Protein AF-A0A8S3G2D5-F1 (afdb_monomer_lite)

Sequence (144 aa):
MPTLFSKYGQSIGNLESPRAGQRKCELAHLYYDELRAMDGCGQIQCVNGGVCYENLPGLSISAYCLCKNGYTGKFCEIEYFQCQGNGRFPDLHNCARGKYFECIHYDNDGSNPYGVLLSRNCPATLRFNVFTDQCDYSANVQCI

Secondary structure (DSSP, 8-state):
------------------SSSGGGTHHHHHHHHHHTT--TTTS----TT-EEEEE--TT--EEEEE--TTEESSSS-EE-----SSEEEE-TTTGGGTEEEEEE---TT-SSTT-EEEEEE-STT-EEETTTTEEE-GGG----

Structure (mmCIF, N/CA/C/O backbone):
data_AF-A0A8S3G2D5-F1
#
_entry.id   AF-A0A8S3G2D5-F1
#
loop_
_atom_site.group_PDB
_atom_site.id
_atom_site.type_symbol
_atom_site.label_atom_id
_atom_site.label_alt_id
_atom_site.label_comp_id
_atom_site.label_asym_id
_atom_site.label_entity_id
_atom_site.label_seq_id
_atom_site.pdbx_PDB_ins_code
_atom_site.Cartn_x
_atom_site.Cartn_y
_atom_site.Cartn_z
_atom_site.occupancy
_atom_site.B_iso_or_equiv
_atom_site.auth_seq_id
_atom_site.auth_comp_id
_atom_site.auth_asym_id
_atom_site.auth_atom_id
_atom_site.pdbx_PDB_model_num
ATOM 1 N N . MET A 1 1 ? 30.416 11.012 -10.874 1.00 22.64 1 MET A N 1
ATOM 2 C CA . MET A 1 1 ? 31.666 10.397 -11.383 1.00 22.64 1 MET A CA 1
ATOM 3 C C . MET A 1 1 ? 32.155 9.360 -10.366 1.00 22.64 1 MET A C 1
ATOM 5 O O . MET A 1 1 ? 31.780 9.512 -9.208 1.00 22.64 1 MET A O 1
ATOM 9 N N . PRO A 1 2 ? 32.840 8.275 -10.780 1.00 56.38 2 PRO A N 1
ATOM 10 C CA . PRO A 1 2 ? 32.577 6.938 -10.216 1.00 56.38 2 PRO A CA 1
ATOM 11 C C . PRO A 1 2 ? 33.780 6.226 -9.558 1.00 56.38 2 PRO A C 1
ATOM 13 O O . PRO A 1 2 ? 34.916 6.592 -9.824 1.00 56.38 2 PRO A O 1
ATOM 16 N N . THR A 1 3 ? 33.505 5.126 -8.839 1.00 31.56 3 THR A N 1
ATOM 17 C CA . THR A 1 3 ? 34.278 3.851 -8.763 1.00 31.56 3 THR A CA 1
ATOM 18 C C . THR A 1 3 ? 33.364 2.796 -8.103 1.00 31.56 3 THR A C 1
ATOM 20 O O . THR A 1 3 ? 32.658 3.162 -7.171 1.00 31.56 3 THR A O 1
ATOM 23 N N . LEU A 1 4 ? 33.148 1.548 -8.552 1.00 35.62 4 LEU A N 1
ATOM 24 C CA . LEU A 1 4 ? 33.950 0.421 -9.091 1.00 35.62 4 LEU A CA 1
ATOM 25 C C . LEU A 1 4 ? 34.282 -0.686 -8.050 1.00 35.62 4 LEU A C 1
ATOM 27 O O . LEU A 1 4 ? 35.188 -0.526 -7.245 1.00 35.62 4 LEU A O 1
ATOM 31 N N . PHE A 1 5 ? 33.586 -1.828 -8.202 1.00 34.72 5 PHE A N 1
ATOM 32 C CA . PHE A 1 5 ? 33.941 -3.237 -7.897 1.00 34.72 5 PHE A CA 1
ATOM 33 C C . PHE A 1 5 ? 34.419 -3.667 -6.490 1.00 34.72 5 PHE A C 1
ATOM 35 O O . PHE A 1 5 ? 35.423 -3.201 -5.963 1.00 34.72 5 PHE A O 1
ATOM 42 N N . SER A 1 6 ? 33.778 -4.724 -5.966 1.00 32.91 6 SER A N 1
ATOM 43 C CA . SER A 1 6 ? 34.269 -5.519 -4.828 1.00 32.91 6 SER A CA 1
ATOM 44 C C . SER A 1 6 ? 35.014 -6.780 -5.296 1.00 32.91 6 SER A C 1
ATOM 46 O O . SER A 1 6 ? 34.637 -7.396 -6.293 1.00 32.91 6 SER A O 1
ATOM 48 N N . LYS A 1 7 ? 36.075 -7.159 -4.572 1.00 36.41 7 LYS A N 1
ATOM 49 C CA . LYS A 1 7 ? 36.970 -8.292 -4.870 1.00 36.41 7 LYS A CA 1
ATOM 50 C C . LYS A 1 7 ? 36.670 -9.522 -4.005 1.00 36.41 7 LYS A C 1
ATOM 52 O O . LYS A 1 7 ? 36.618 -9.410 -2.788 1.00 36.41 7 LYS A O 1
ATOM 57 N N . TYR A 1 8 ? 36.720 -10.694 -4.631 1.00 35.69 8 TYR A N 1
ATOM 58 C CA . TYR A 1 8 ? 37.198 -11.972 -4.078 1.00 35.69 8 TYR A CA 1
ATOM 59 C C . TYR A 1 8 ? 37.871 -12.708 -5.256 1.00 35.69 8 TYR A C 1
ATOM 61 O O . TYR A 1 8 ? 37.272 -12.769 -6.322 1.00 35.69 8 TYR A O 1
ATOM 69 N N . GLY A 1 9 ? 39.084 -13.266 -5.217 1.00 32.31 9 GLY A N 1
ATOM 70 C CA . GLY A 1 9 ? 40.172 -13.299 -4.229 1.00 32.31 9 GLY A CA 1
ATOM 71 C C . GLY A 1 9 ? 41.231 -14.300 -4.746 1.00 32.31 9 GLY A C 1
ATOM 72 O O . GLY A 1 9 ? 40.868 -15.413 -5.106 1.00 32.31 9 GLY A O 1
ATOM 73 N N . GLN A 1 10 ? 42.503 -13.907 -4.883 1.00 37.25 10 GLN A N 1
ATOM 74 C CA . GLN A 1 10 ? 43.534 -14.627 -5.673 1.00 37.25 10 GLN A CA 1
ATOM 75 C C . GLN A 1 10 ? 44.588 -15.344 -4.790 1.00 37.25 10 GLN A C 1
ATOM 77 O O . GLN A 1 10 ? 44.669 -15.017 -3.607 1.00 37.25 10 GLN A O 1
ATOM 82 N N . SER A 1 11 ? 45.477 -16.155 -5.416 1.00 37.88 11 SER A N 1
ATOM 83 C CA . SER A 1 11 ? 46.811 -16.666 -4.948 1.00 37.88 11 SER A CA 1
ATOM 84 C C . SER A 1 11 ? 46.831 -18.128 -4.433 1.00 37.88 11 SER A C 1
ATOM 86 O O . SER A 1 11 ? 45.996 -18.454 -3.603 1.00 37.88 11 SER A O 1
ATOM 88 N N . ILE A 1 12 ? 47.743 -19.063 -4.793 1.00 37.19 12 ILE A N 1
ATOM 89 C CA . ILE A 1 12 ? 48.758 -19.233 -5.882 1.00 37.19 12 ILE A CA 1
ATOM 90 C C . ILE A 1 12 ? 48.932 -20.764 -6.137 1.00 37.19 12 ILE A C 1
ATOM 92 O O . ILE A 1 12 ? 48.708 -21.538 -5.210 1.00 37.19 12 ILE A O 1
ATOM 96 N N . GLY A 1 13 ? 49.428 -21.220 -7.304 1.00 28.31 13 GLY A N 1
ATOM 97 C CA . GLY A 1 13 ? 50.023 -22.570 -7.445 1.00 28.31 13 GLY A CA 1
ATOM 98 C C . GLY A 1 13 ? 50.278 -23.055 -8.884 1.00 28.31 13 GLY A C 1
ATOM 99 O O . GLY A 1 13 ? 49.348 -23.486 -9.555 1.00 28.31 13 GLY A O 1
ATOM 100 N N . ASN A 1 14 ? 51.537 -23.047 -9.345 1.00 41.66 14 ASN A N 1
ATOM 101 C CA . ASN A 1 14 ? 51.950 -23.708 -10.595 1.00 41.66 14 ASN A CA 1
ATOM 102 C C . ASN A 1 14 ? 52.422 -25.140 -10.302 1.00 41.66 14 ASN A C 1
ATOM 104 O O . ASN A 1 14 ? 53.477 -25.301 -9.695 1.00 41.66 14 ASN A O 1
ATOM 108 N N . LEU A 1 15 ? 51.695 -26.150 -10.786 1.00 35.75 15 LEU A N 1
ATOM 109 C CA . LEU A 1 15 ? 52.155 -27.540 -10.896 1.00 35.75 15 LEU A CA 1
ATOM 110 C C . LEU A 1 15 ? 51.498 -28.202 -12.125 1.00 35.75 15 LEU A C 1
ATOM 112 O O . LEU A 1 15 ? 50.282 -28.334 -12.196 1.00 35.75 15 LEU A O 1
ATOM 116 N N . GLU A 1 16 ? 52.355 -28.517 -13.096 1.00 33.72 16 GLU A N 1
ATOM 117 C CA . GLU A 1 16 ? 52.299 -29.496 -14.200 1.00 33.72 16 GLU A CA 1
ATOM 118 C C . GLU A 1 16 ? 50.944 -30.022 -14.743 1.00 33.72 16 GLU A C 1
ATOM 120 O O . GLU A 1 16 ? 50.081 -30.540 -14.042 1.00 33.72 16 GLU A O 1
ATOM 125 N N . SER A 1 17 ? 50.799 -29.988 -16.077 1.00 42.72 17 SER A N 1
ATOM 126 C CA . SER A 1 17 ? 49.623 -30.498 -16.803 1.00 42.72 17 SER A CA 1
ATOM 127 C C . SER A 1 17 ? 49.563 -32.030 -16.859 1.00 42.72 17 SER A C 1
ATOM 129 O O . SER A 1 17 ? 50.531 -32.662 -17.285 1.00 42.72 17 SER A O 1
ATOM 131 N N . PRO A 1 18 ? 48.365 -32.610 -16.654 1.00 39.16 18 PRO A N 1
ATOM 132 C CA . PRO A 1 18 ? 47.928 -33.672 -17.558 1.00 39.16 18 PRO A CA 1
ATOM 133 C C . PRO A 1 18 ? 46.466 -33.511 -18.018 1.00 39.16 18 PRO A C 1
ATOM 135 O O . PRO A 1 18 ? 45.530 -34.063 -17.447 1.00 39.16 18 PRO A O 1
ATOM 138 N N . ARG A 1 19 ? 46.285 -32.769 -19.117 1.00 48.72 19 ARG A N 1
ATOM 139 C CA . ARG A 1 19 ? 45.604 -33.173 -20.376 1.00 48.72 19 ARG A CA 1
ATOM 140 C C . ARG A 1 19 ? 44.290 -34.014 -20.387 1.00 48.72 19 ARG A C 1
ATOM 142 O O . ARG A 1 19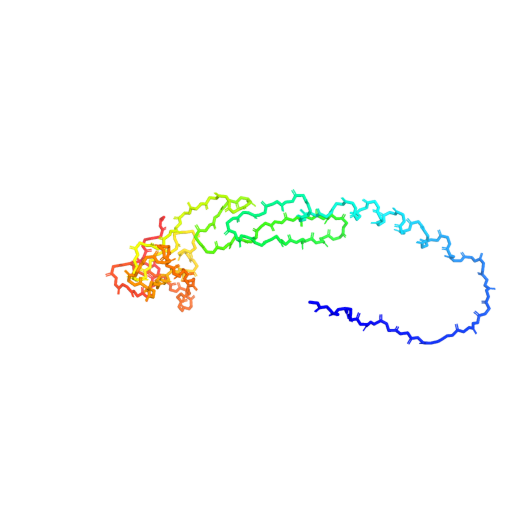 ? 43.937 -34.490 -21.462 1.00 48.72 19 ARG A O 1
ATOM 149 N N . ALA A 1 20 ? 43.540 -34.176 -19.289 1.00 40.44 20 ALA A N 1
ATOM 150 C CA . ALA A 1 20 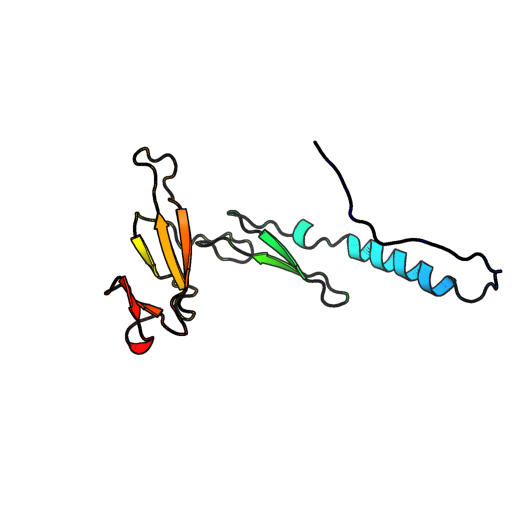? 42.347 -35.051 -19.231 1.00 40.44 20 ALA A CA 1
ATOM 151 C C . ALA A 1 20 ? 41.050 -34.426 -18.658 1.00 40.44 20 ALA A C 1
ATOM 153 O O . ALA A 1 20 ? 39.974 -34.973 -18.886 1.00 40.44 20 ALA A O 1
ATOM 154 N N . GLY A 1 21 ? 41.110 -33.296 -17.938 1.00 41.31 21 GLY A N 1
ATOM 155 C CA . GLY A 1 21 ? 39.940 -32.739 -17.226 1.00 41.31 21 GLY A CA 1
ATOM 156 C C . GLY A 1 21 ? 39.235 -31.531 -17.865 1.00 41.31 21 GLY A C 1
ATOM 157 O O . GLY A 1 21 ? 38.075 -31.268 -17.563 1.00 41.31 21 GLY A O 1
ATOM 158 N N . GLN A 1 22 ? 39.906 -30.779 -18.742 1.00 44.03 22 GLN A N 1
ATOM 159 C CA . GLN A 1 22 ? 39.507 -29.390 -19.040 1.00 44.03 22 GLN A CA 1
ATOM 160 C C . GLN A 1 22 ? 38.284 -29.232 -19.968 1.00 44.03 22 GLN A C 1
ATOM 162 O O . GLN A 1 22 ? 37.559 -28.248 -19.849 1.00 44.03 22 GLN A O 1
ATOM 167 N N . ARG A 1 23 ? 37.961 -30.229 -20.806 1.00 41.47 23 ARG A N 1
ATOM 168 C CA . ARG A 1 23 ? 36.860 -30.134 -21.795 1.00 41.47 23 ARG A CA 1
ATOM 169 C C . ARG A 1 23 ? 35.438 -30.175 -21.206 1.00 41.47 23 ARG A C 1
ATOM 171 O O . ARG A 1 23 ? 34.474 -30.171 -21.963 1.00 41.47 23 ARG A O 1
ATOM 178 N N . LYS A 1 24 ? 35.283 -30.259 -19.878 1.00 47.22 24 LYS A N 1
ATOM 179 C CA . LYS A 1 24 ? 33.969 -30.230 -19.203 1.00 47.22 24 LYS A CA 1
ATOM 180 C C . LYS A 1 24 ? 33.547 -28.841 -18.712 1.00 47.22 24 LYS A C 1
ATOM 182 O O . LYS A 1 24 ? 32.360 -28.649 -18.482 1.00 47.22 24 LYS A O 1
ATOM 187 N N . CYS A 1 25 ? 34.471 -27.885 -18.589 1.00 48.06 25 CYS A N 1
ATOM 188 C CA . CYS A 1 25 ? 34.144 -26.524 -18.139 1.00 48.06 25 CYS A CA 1
ATOM 189 C C . CYS A 1 25 ? 33.920 -25.543 -19.305 1.00 48.06 25 CYS A C 1
ATOM 191 O O . CYS A 1 25 ? 33.106 -24.636 -19.179 1.00 48.06 25 CYS A O 1
ATOM 193 N N . GLU A 1 26 ? 34.569 -25.744 -20.459 1.00 47.28 26 GLU A N 1
ATOM 194 C CA . GLU A 1 26 ? 34.440 -24.847 -21.627 1.00 47.28 26 GLU A CA 1
ATOM 195 C C . GLU A 1 26 ? 33.023 -24.805 -22.227 1.00 47.28 26 GLU A C 1
ATOM 197 O O . GLU A 1 26 ? 32.579 -23.752 -22.677 1.00 47.28 26 GLU A O 1
ATOM 202 N N . LEU A 1 27 ? 32.271 -25.911 -22.171 1.00 51.88 27 LEU A N 1
ATOM 203 C CA . LEU A 1 27 ? 30.871 -25.948 -22.622 1.00 51.88 27 LEU A CA 1
ATOM 204 C C . LEU A 1 27 ? 29.901 -25.240 -21.661 1.00 51.88 27 LEU A C 1
ATOM 206 O O . LEU A 1 27 ? 28.824 -24.832 -22.086 1.00 51.88 27 LEU A O 1
ATOM 210 N N . ALA A 1 28 ? 30.267 -25.065 -20.387 1.00 53.62 28 ALA A N 1
ATOM 211 C CA . ALA A 1 28 ? 29.407 -24.378 -19.426 1.00 53.62 28 ALA A CA 1
ATOM 212 C C . ALA A 1 28 ? 29.323 -22.872 -19.720 1.00 53.62 28 ALA A C 1
ATOM 214 O O . ALA A 1 28 ? 28.258 -22.286 -19.575 1.00 53.62 28 ALA A O 1
ATOM 215 N N . HIS A 1 29 ? 30.415 -22.246 -20.170 1.00 53.34 29 HIS A N 1
ATOM 216 C CA . HIS A 1 29 ? 30.430 -20.805 -20.449 1.00 53.34 29 HIS A CA 1
ATOM 217 C C . HIS A 1 29 ? 29.514 -20.443 -21.627 1.00 53.34 29 HIS A C 1
ATOM 219 O O . HIS A 1 29 ? 28.694 -19.543 -21.496 1.00 53.34 29 HIS A O 1
ATOM 225 N N . LEU A 1 30 ? 29.563 -21.210 -22.723 1.00 51.19 30 LEU A N 1
ATOM 226 C CA . LEU A 1 30 ? 28.685 -20.993 -23.882 1.00 51.19 30 LEU A CA 1
ATOM 227 C C . LEU A 1 30 ? 27.198 -21.214 -23.545 1.00 51.19 30 LEU A C 1
ATOM 229 O O . LEU A 1 30 ? 26.343 -20.508 -24.065 1.00 51.19 30 LEU A O 1
ATOM 233 N N . TYR A 1 31 ? 26.894 -22.138 -22.628 1.00 52.56 31 TYR A N 1
ATOM 234 C CA . TYR A 1 31 ? 25.538 -22.352 -22.109 1.00 52.56 31 TYR A CA 1
ATOM 235 C C . TYR A 1 31 ? 25.054 -21.200 -21.204 1.00 52.56 31 TYR A C 1
ATOM 237 O O . TYR A 1 31 ? 23.884 -20.825 -21.244 1.00 52.56 31 TYR A O 1
ATOM 245 N N . TYR A 1 32 ? 25.948 -20.603 -20.406 1.00 52.88 32 TYR A N 1
ATOM 246 C CA . TYR A 1 32 ? 25.616 -19.461 -19.549 1.00 52.88 32 TYR A CA 1
ATOM 247 C C . TYR A 1 32 ? 25.529 -18.125 -20.301 1.00 52.88 32 TYR A C 1
ATOM 249 O O . TYR A 1 32 ? 24.716 -17.290 -19.910 1.00 52.88 32 TYR A O 1
ATOM 257 N N . ASP A 1 33 ? 26.304 -17.911 -21.368 1.00 54.38 33 ASP A N 1
ATOM 258 C CA . ASP A 1 33 ? 26.244 -16.669 -22.154 1.00 54.38 33 ASP A CA 1
ATOM 259 C C . ASP A 1 33 ? 24.939 -16.553 -22.970 1.00 54.38 33 ASP A C 1
ATOM 261 O O . ASP A 1 33 ? 24.388 -15.457 -23.074 1.00 54.38 33 ASP A O 1
ATOM 265 N N . GLU A 1 34 ? 24.372 -17.667 -23.456 1.00 52.44 34 GLU A N 1
ATOM 266 C CA . GLU A 1 34 ? 23.028 -17.682 -24.068 1.00 52.44 34 GLU A CA 1
ATOM 267 C C . GLU A 1 34 ? 21.912 -17.426 -23.036 1.00 52.44 34 GLU A C 1
ATOM 269 O O . GLU A 1 34 ? 20.967 -16.690 -23.316 1.00 52.44 34 GLU A O 1
ATOM 274 N N . LEU A 1 35 ? 22.045 -17.946 -21.808 1.00 53.75 35 LEU A N 1
ATOM 275 C CA . LEU A 1 35 ? 21.121 -17.643 -20.702 1.00 53.75 35 LEU A CA 1
ATOM 276 C C . LEU A 1 35 ? 21.230 -16.184 -20.221 1.00 53.75 35 LEU A C 1
ATOM 278 O O . LEU A 1 35 ? 20.245 -15.611 -19.757 1.00 53.75 35 LEU A O 1
ATOM 282 N N . ARG A 1 36 ? 22.401 -15.551 -20.366 1.00 52.91 36 ARG A N 1
ATOM 283 C CA . ARG A 1 36 ? 22.641 -14.148 -19.984 1.00 52.91 36 ARG A CA 1
ATOM 284 C C . ARG A 1 36 ? 21.968 -13.133 -20.919 1.00 52.91 36 ARG A C 1
ATOM 286 O O . ARG A 1 36 ? 21.863 -11.963 -20.562 1.00 52.91 36 ARG A O 1
ATOM 293 N N . ALA A 1 37 ? 21.478 -13.563 -22.083 1.00 51.97 37 ALA A N 1
ATOM 294 C CA . ALA A 1 37 ? 20.673 -12.730 -22.979 1.00 51.97 37 ALA A CA 1
ATOM 295 C C . ALA A 1 37 ? 19.238 -12.482 -22.461 1.00 51.97 37 ALA A C 1
ATOM 297 O O . ALA A 1 37 ? 18.512 -11.670 -23.034 1.00 51.97 37 ALA A O 1
ATOM 298 N N . MET A 1 38 ? 18.833 -13.159 -21.381 1.00 57.28 38 MET A N 1
ATOM 299 C CA . MET A 1 38 ? 17.515 -13.048 -20.753 1.00 57.28 38 MET A CA 1
ATOM 300 C C . MET A 1 38 ? 17.584 -12.325 -19.394 1.00 57.28 38 MET A C 1
ATOM 302 O O . MET A 1 38 ? 17.120 -12.844 -18.385 1.00 57.28 38 MET A O 1
ATOM 306 N N . ASP A 1 39 ? 18.144 -11.109 -19.367 1.00 70.19 39 ASP A N 1
ATOM 307 C CA . ASP A 1 39 ? 17.932 -10.176 -18.244 1.00 70.19 39 ASP A CA 1
ATOM 308 C C . ASP A 1 39 ? 16.418 -9.951 -18.096 1.00 70.19 39 ASP A C 1
ATOM 310 O O . ASP A 1 39 ? 15.763 -9.346 -18.954 1.00 70.19 39 ASP A O 1
ATOM 314 N N . GLY A 1 40 ? 15.845 -10.505 -17.029 1.00 76.62 40 GLY A N 1
ATOM 315 C CA . GLY A 1 40 ? 14.410 -10.492 -16.793 1.00 76.62 40 GLY A CA 1
ATOM 316 C C . GLY A 1 40 ? 13.915 -9.083 -16.485 1.00 76.62 40 GLY A C 1
ATOM 317 O O . GLY A 1 40 ? 12.798 -8.731 -16.864 1.00 76.62 40 GLY A O 1
ATOM 318 N N . CYS A 1 41 ? 14.757 -8.252 -15.868 1.00 87.00 41 CYS A N 1
ATOM 319 C CA . CYS A 1 41 ? 14.474 -6.835 -15.668 1.00 87.00 41 CYS A CA 1
ATOM 320 C C . CYS A 1 41 ? 14.768 -5.987 -16.915 1.00 87.00 41 CYS A C 1
ATOM 322 O O . CYS A 1 41 ? 14.116 -4.968 -17.122 1.00 87.00 41 CYS A O 1
ATOM 324 N N . GLY A 1 42 ? 15.641 -6.444 -17.810 1.00 82.88 42 GLY A N 1
ATOM 325 C CA . GLY A 1 42 ? 15.827 -5.884 -19.149 1.00 82.88 42 GLY A CA 1
ATOM 326 C C . GLY A 1 42 ? 14.581 -6.013 -20.035 1.00 82.88 42 GLY A C 1
ATOM 327 O O . GLY A 1 42 ? 14.369 -5.187 -20.922 1.00 82.88 42 GLY A O 1
ATOM 328 N N . GLN A 1 43 ? 13.724 -7.009 -19.774 1.00 82.25 43 GLN A N 1
ATOM 329 C CA . GLN A 1 43 ? 12.448 -7.215 -20.473 1.00 82.25 43 GLN A CA 1
ATOM 330 C C . GLN A 1 43 ? 11.217 -6.646 -19.740 1.00 82.25 43 GLN A C 1
ATOM 332 O O . GLN A 1 43 ? 10.139 -6.573 -20.334 1.00 82.25 43 GLN A O 1
ATOM 337 N N . ILE A 1 44 ? 11.341 -6.247 -18.469 1.00 86.31 44 ILE A N 1
ATOM 338 C CA . ILE A 1 44 ? 10.222 -5.794 -17.629 1.00 86.31 44 ILE A CA 1
ATOM 339 C C . ILE A 1 44 ? 10.387 -4.323 -17.242 1.00 86.31 44 ILE A C 1
ATOM 341 O O . ILE A 1 44 ? 11.290 -3.948 -16.501 1.00 86.31 44 ILE A O 1
ATOM 345 N N . GLN A 1 45 ? 9.440 -3.488 -17.672 1.00 91.56 45 GLN A N 1
ATOM 346 C CA . GLN A 1 45 ? 9.373 -2.084 -17.272 1.00 91.56 45 GLN A CA 1
ATOM 347 C C . GLN A 1 45 ? 8.362 -1.896 -16.139 1.00 91.56 45 GLN A C 1
ATOM 349 O O . GLN A 1 45 ? 7.157 -1.852 -16.372 1.00 91.56 45 GLN A O 1
ATOM 354 N N . CYS A 1 46 ? 8.859 -1.769 -14.909 1.00 96.38 46 CYS A N 1
ATOM 355 C CA . CYS A 1 46 ? 8.047 -1.339 -13.774 1.00 96.38 46 CYS A CA 1
ATOM 356 C C . CYS A 1 46 ? 7.797 0.173 -13.861 1.00 96.38 46 CYS A C 1
ATOM 358 O O . CYS A 1 46 ? 8.743 0.955 -13.965 1.00 96.38 46 CYS A O 1
ATOM 360 N N . VAL A 1 47 ? 6.534 0.593 -13.807 1.00 96.44 47 VAL A N 1
ATOM 361 C CA . VAL A 1 47 ? 6.128 2.006 -13.843 1.00 96.44 47 VAL A CA 1
ATOM 362 C C . VAL A 1 47 ? 5.834 2.537 -12.433 1.00 96.44 47 VAL A C 1
ATOM 364 O O . VAL A 1 47 ? 5.983 1.823 -11.441 1.00 96.44 47 VAL A O 1
ATOM 367 N N . ASN A 1 48 ? 5.477 3.822 -12.320 1.00 94.88 48 ASN A N 1
ATOM 368 C CA . ASN A 1 48 ? 5.061 4.479 -11.068 1.00 94.88 48 ASN A CA 1
ATOM 369 C C . ASN A 1 48 ? 6.050 4.344 -9.884 1.00 94.88 48 ASN A C 1
ATOM 371 O O . ASN A 1 48 ? 5.678 4.388 -8.711 1.00 94.88 48 ASN A O 1
ATOM 375 N N . GLY A 1 49 ? 7.345 4.196 -10.188 1.00 92.06 49 GLY A N 1
ATOM 376 C CA . GLY A 1 49 ? 8.398 4.015 -9.185 1.00 92.06 49 GLY A CA 1
ATOM 377 C C . GLY A 1 49 ? 8.455 2.613 -8.569 1.00 92.06 49 GLY A C 1
ATOM 378 O O . GLY A 1 49 ? 9.044 2.455 -7.500 1.00 92.06 49 GLY A O 1
ATOM 379 N N . GLY A 1 50 ? 7.850 1.606 -9.208 1.00 95.19 50 GLY A N 1
ATOM 380 C CA . GLY A 1 50 ? 8.102 0.201 -8.895 1.00 95.19 50 GLY A CA 1
ATOM 381 C C . GLY A 1 50 ? 9.550 -0.201 -9.198 1.00 95.19 50 GLY A C 1
ATOM 382 O O . GLY A 1 50 ? 10.185 0.338 -10.104 1.00 95.19 50 GLY A O 1
ATOM 383 N N . VAL A 1 51 ? 10.074 -1.162 -8.439 1.00 95.19 51 VAL A N 1
ATOM 384 C CA . VAL A 1 51 ? 11.447 -1.671 -8.576 1.00 95.19 51 VAL A CA 1
ATOM 385 C C . VAL A 1 51 ? 11.395 -3.087 -9.134 1.00 95.19 51 VAL A C 1
ATOM 387 O O . VAL A 1 51 ? 10.683 -3.932 -8.593 1.00 95.19 51 VAL A O 1
ATOM 390 N N . CYS A 1 52 ? 12.139 -3.356 -10.205 1.00 93.56 52 CYS A N 1
ATOM 391 C CA . CYS A 1 52 ? 12.247 -4.707 -10.744 1.00 93.56 52 CYS A CA 1
ATOM 392 C C . CYS A 1 52 ? 13.212 -5.557 -9.908 1.00 93.56 52 CYS A C 1
ATOM 394 O O . CYS A 1 52 ? 14.292 -5.095 -9.537 1.00 93.56 52 CYS A O 1
ATOM 396 N N . TYR A 1 53 ? 12.821 -6.801 -9.640 1.00 91.00 53 TYR A N 1
ATOM 397 C CA . TYR A 1 53 ? 13.640 -7.813 -8.986 1.00 91.00 53 TYR A CA 1
ATOM 398 C C . TYR A 1 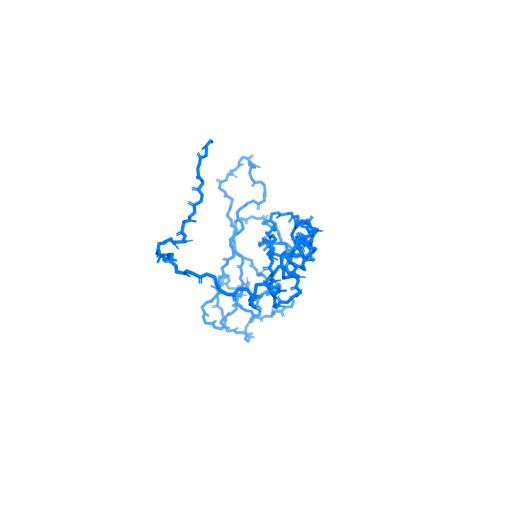53 ? 13.721 -9.067 -9.850 1.00 91.00 53 TYR A C 1
ATOM 400 O O . TYR A 1 53 ? 12.707 -9.544 -10.365 1.00 91.00 53 TYR A O 1
ATOM 408 N N . GLU A 1 54 ? 14.922 -9.631 -9.946 1.00 86.69 54 GLU A N 1
ATOM 409 C CA . GLU A 1 54 ? 15.166 -10.928 -10.570 1.00 86.69 54 GLU A CA 1
ATOM 410 C C . GLU A 1 54 ? 15.253 -12.036 -9.517 1.00 86.69 54 GLU A C 1
ATOM 412 O O . GLU A 1 54 ? 15.952 -11.919 -8.510 1.00 86.69 54 GLU A O 1
ATOM 417 N N . ASN A 1 55 ? 14.579 -13.147 -9.792 1.00 77.50 55 ASN A N 1
ATOM 418 C CA . ASN A 1 55 ? 14.729 -14.420 -9.111 1.00 77.50 55 ASN A CA 1
ATOM 419 C C . ASN A 1 55 ? 15.431 -15.402 -10.056 1.00 77.50 55 ASN A C 1
ATOM 421 O O . ASN A 1 55 ? 14.998 -15.600 -11.195 1.00 77.50 55 ASN A O 1
ATOM 425 N N . LEU A 1 56 ? 16.461 -16.072 -9.535 1.00 71.81 56 LEU A N 1
ATOM 426 C CA . LEU A 1 56 ? 17.274 -17.075 -10.233 1.00 71.81 56 LEU A CA 1
ATOM 427 C C . LEU A 1 56 ? 17.096 -18.490 -9.626 1.00 71.81 56 LEU A C 1
ATOM 429 O O . LEU A 1 56 ? 18.054 -19.057 -9.094 1.00 71.81 56 LEU A O 1
ATOM 433 N N . PRO A 1 57 ? 15.885 -19.090 -9.637 1.00 65.19 57 PRO A N 1
ATOM 434 C CA . PRO A 1 57 ? 15.687 -20.475 -9.218 1.00 65.19 57 PRO A CA 1
ATOM 435 C C . PRO A 1 57 ? 16.319 -21.451 -10.228 1.00 65.19 57 PRO A C 1
ATOM 437 O O . PRO A 1 57 ? 15.701 -21.885 -11.203 1.00 65.19 57 PRO A O 1
ATOM 440 N N . GLY A 1 58 ? 17.571 -21.830 -9.971 1.00 69.31 58 GLY A N 1
ATOM 441 C CA . GLY A 1 58 ? 18.303 -22.826 -10.753 1.00 69.31 58 GLY A CA 1
ATOM 442 C C . GLY A 1 58 ? 18.735 -22.302 -12.123 1.00 69.31 58 GLY A C 1
ATOM 443 O O . GLY A 1 58 ? 19.732 -21.596 -12.222 1.00 69.31 58 GLY A O 1
ATOM 444 N N . LEU A 1 59 ? 18.008 -22.696 -13.173 1.00 62.50 59 LEU A N 1
ATOM 445 C CA . LEU A 1 59 ? 18.304 -22.369 -14.578 1.00 62.50 59 LEU A CA 1
ATOM 446 C C . LEU A 1 59 ? 17.234 -21.488 -15.244 1.00 62.50 59 LEU A C 1
ATOM 448 O O . LEU A 1 59 ? 17.384 -21.133 -16.409 1.00 62.50 59 LEU A O 1
ATOM 452 N N . SER A 1 60 ? 16.162 -21.130 -14.530 1.00 64.31 60 SER A N 1
ATOM 453 C CA . SER A 1 60 ? 15.139 -20.214 -15.039 1.00 64.31 60 SER A CA 1
ATOM 454 C C . SER A 1 60 ? 15.338 -18.832 -14.437 1.00 64.31 60 SER A C 1
ATOM 456 O O . SER A 1 60 ? 15.320 -18.684 -13.217 1.00 64.31 60 SER A O 1
ATOM 458 N N . ILE A 1 61 ? 15.455 -17.815 -15.287 1.00 73.94 61 ILE A N 1
ATOM 459 C CA . ILE A 1 61 ? 15.353 -16.413 -14.874 1.00 73.94 61 ILE A CA 1
ATOM 460 C C . ILE A 1 61 ? 13.867 -16.060 -14.827 1.00 73.94 61 ILE A C 1
ATOM 462 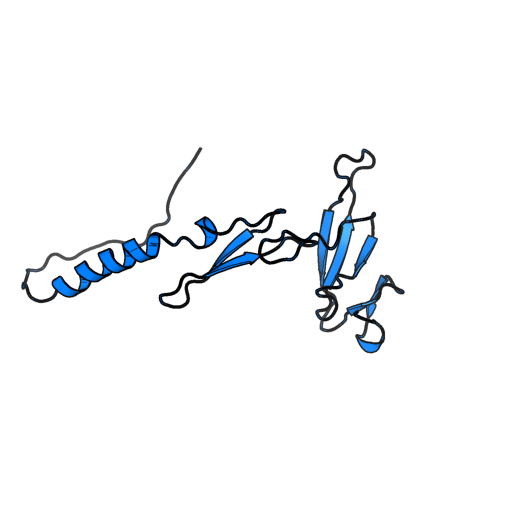O O . ILE A 1 61 ? 13.114 -16.368 -15.752 1.00 73.94 61 ILE A O 1
ATOM 466 N N . SER A 1 62 ? 13.423 -15.445 -13.736 1.00 81.88 62 SER A N 1
ATOM 467 C CA . SER A 1 62 ? 12.083 -14.866 -13.627 1.00 81.88 62 SER A CA 1
ATOM 468 C C . SER A 1 62 ? 12.183 -13.512 -12.948 1.00 81.88 62 SER A C 1
ATOM 470 O O . SER A 1 62 ? 12.897 -13.376 -11.962 1.00 81.88 62 SER A O 1
ATOM 472 N N . ALA A 1 63 ? 11.472 -12.514 -13.457 1.00 88.50 63 ALA A N 1
ATOM 473 C CA . ALA A 1 63 ? 11.506 -11.166 -12.911 1.00 88.50 63 ALA A CA 1
ATOM 474 C C . ALA A 1 63 ? 10.098 -10.663 -12.594 1.00 88.50 63 ALA A C 1
ATOM 476 O O . ALA A 1 63 ? 9.110 -11.101 -13.191 1.00 88.50 63 ALA A O 1
ATOM 477 N N . TYR A 1 64 ? 10.008 -9.768 -11.615 1.00 91.88 64 TYR A N 1
ATOM 478 C CA . TYR A 1 64 ? 8.751 -9.207 -11.134 1.00 91.88 64 TYR A CA 1
ATOM 479 C C . TYR A 1 64 ? 8.953 -7.787 -10.602 1.00 91.88 64 TYR A C 1
ATOM 481 O O . TYR A 1 64 ? 10.037 -7.424 -10.145 1.00 91.88 64 TYR A O 1
ATOM 489 N N . CYS A 1 65 ? 7.891 -6.987 -10.636 1.00 95.94 65 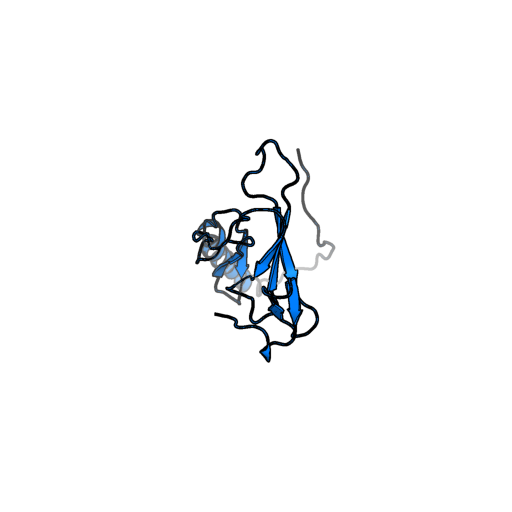CYS A N 1
ATOM 490 C CA . CYS A 1 65 ? 7.896 -5.653 -10.054 1.00 95.94 65 CYS A CA 1
ATOM 491 C C . CYS A 1 65 ? 7.469 -5.697 -8.584 1.00 95.94 65 CYS A C 1
ATOM 493 O O . CYS A 1 65 ? 6.415 -6.236 -8.245 1.00 95.94 65 CYS A O 1
ATOM 495 N N . LEU A 1 66 ? 8.264 -5.081 -7.711 1.00 95.56 66 LEU A N 1
ATOM 496 C CA . LEU A 1 66 ? 7.840 -4.687 -6.374 1.00 95.56 66 LEU A CA 1
ATOM 497 C C . LEU A 1 66 ? 7.282 -3.265 -6.451 1.00 95.56 66 LEU A C 1
ATOM 499 O O . LEU A 1 66 ? 8.017 -2.315 -6.731 1.00 95.56 66 LEU A O 1
ATOM 503 N N . CYS A 1 67 ? 5.984 -3.114 -6.210 1.00 95.50 67 CYS A N 1
ATOM 504 C CA . CYS A 1 67 ? 5.322 -1.823 -6.338 1.00 95.50 67 CYS A CA 1
ATOM 505 C C . CYS A 1 67 ? 5.543 -0.919 -5.129 1.00 95.50 67 CYS A C 1
ATOM 507 O O . CYS A 1 67 ? 5.583 -1.362 -3.979 1.00 95.50 67 CYS A O 1
ATOM 509 N N . LYS A 1 68 ? 5.651 0.382 -5.408 1.00 94.44 68 LYS A N 1
ATOM 510 C CA . LYS A 1 68 ? 5.554 1.433 -4.398 1.00 94.44 68 LYS A CA 1
ATOM 511 C C . LYS A 1 68 ? 4.148 1.408 -3.780 1.00 94.44 68 LYS A C 1
ATOM 513 O O . LYS A 1 68 ? 3.177 1.079 -4.458 1.00 94.44 68 LYS A O 1
ATOM 518 N N . ASN A 1 69 ? 4.041 1.792 -2.506 1.00 92.94 69 ASN A N 1
ATOM 519 C CA . ASN A 1 69 ? 2.758 1.991 -1.820 1.00 92.94 69 ASN A CA 1
ATOM 520 C C . ASN A 1 69 ? 1.781 2.795 -2.700 1.00 92.94 69 ASN A C 1
ATOM 522 O O . ASN A 1 69 ? 2.199 3.772 -3.321 1.00 92.94 69 ASN A O 1
ATOM 526 N N . GLY A 1 7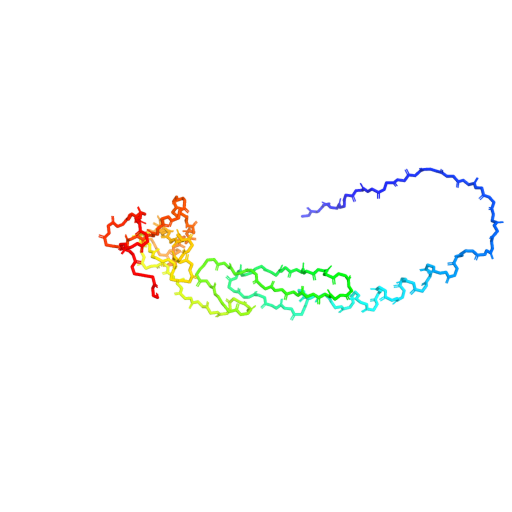0 ? 0.508 2.394 -2.726 1.00 92.88 70 GLY A N 1
ATOM 527 C CA . GLY A 1 70 ? -0.533 3.013 -3.557 1.00 92.88 70 GLY A CA 1
ATOM 528 C C . GLY A 1 70 ? -0.638 2.469 -4.986 1.00 92.88 70 GLY A C 1
ATOM 529 O O . GLY A 1 70 ? -1.649 2.721 -5.642 1.00 92.88 70 GLY A O 1
ATOM 530 N N . TYR A 1 71 ? 0.333 1.663 -5.440 1.00 94.38 71 TYR A N 1
ATOM 531 C CA . TYR A 1 71 ? 0.333 1.031 -6.763 1.00 94.38 71 TYR A CA 1
ATOM 532 C C . TYR A 1 71 ? 0.292 -0.500 -6.692 1.00 94.38 71 TYR A C 1
ATOM 534 O O . TYR A 1 71 ? 0.801 -1.123 -5.760 1.00 94.38 71 TYR A O 1
ATOM 542 N N . THR A 1 72 ? -0.317 -1.109 -7.706 1.00 94.44 72 THR A N 1
ATOM 543 C CA . THR A 1 72 ? -0.466 -2.557 -7.899 1.00 94.44 72 THR A CA 1
ATOM 544 C C . THR A 1 72 ? -0.494 -2.889 -9.401 1.00 94.44 72 THR A C 1
ATOM 546 O O . THR A 1 72 ? -0.291 -2.011 -10.240 1.00 94.44 72 THR A O 1
ATOM 549 N N . GLY A 1 73 ? -0.720 -4.152 -9.757 1.00 94.88 73 GLY A N 1
ATOM 550 C CA . GLY A 1 73 ? -0.609 -4.658 -11.131 1.00 94.88 73 GLY A CA 1
ATOM 551 C C . GLY A 1 73 ? 0.721 -5.370 -11.390 1.00 94.88 73 GLY A C 1
ATOM 552 O O . GLY A 1 73 ? 1.596 -5.414 -10.525 1.00 94.88 73 GLY A O 1
ATOM 553 N N . LYS A 1 74 ? 0.875 -5.973 -12.575 1.00 94.62 74 LYS A N 1
ATOM 554 C CA . LYS A 1 74 ? 2.071 -6.781 -12.903 1.00 94.62 74 LYS A CA 1
ATOM 555 C C . LYS A 1 74 ? 3.327 -5.913 -13.042 1.00 94.62 74 LYS A C 1
ATOM 557 O O . LYS A 1 74 ? 4.435 -6.368 -12.758 1.00 94.62 74 LYS A O 1
ATOM 562 N N . PHE A 1 75 ? 3.129 -4.681 -13.486 1.00 95.94 75 PHE A N 1
ATOM 563 C CA . PHE A 1 75 ? 4.138 -3.682 -13.797 1.00 95.94 75 PHE A CA 1
ATOM 564 C C . PHE A 1 75 ? 3.990 -2.423 -12.925 1.00 95.94 75 PHE A C 1
ATOM 566 O O . PHE A 1 75 ? 4.662 -1.428 -13.179 1.00 95.94 75 PHE A O 1
ATOM 573 N N . CYS A 1 76 ? 3.155 -2.470 -11.879 1.00 97.19 76 CYS A N 1
ATOM 574 C CA . CYS A 1 76 ? 2.791 -1.336 -11.016 1.00 97.19 76 CYS A CA 1
ATOM 575 C C . CYS A 1 76 ? 1.988 -0.231 -11.726 1.00 97.19 76 CYS A C 1
ATOM 577 O O . CYS A 1 76 ? 2.002 0.934 -11.327 1.00 97.19 76 CYS A O 1
ATOM 579 N N . GLU A 1 77 ? 1.283 -0.611 -12.789 1.00 96.50 77 GLU A N 1
ATOM 580 C CA . GLU A 1 77 ? 0.498 0.235 -13.682 1.00 96.50 77 GLU A CA 1
ATOM 581 C C . GLU A 1 77 ? -0.833 0.725 -13.092 1.00 96.50 77 GLU A C 1
ATOM 583 O O . GLU A 1 77 ? -1.393 1.701 -13.587 1.00 96.50 77 GLU A O 1
ATOM 588 N N . ILE A 1 78 ? -1.331 0.083 -12.031 1.00 95.31 78 ILE A N 1
ATOM 589 C CA . ILE A 1 78 ? -2.624 0.390 -11.413 1.00 95.31 78 ILE A CA 1
ATOM 590 C C . ILE A 1 78 ? -2.397 1.223 -10.151 1.00 95.31 78 ILE A C 1
ATOM 592 O O . ILE A 1 78 ? -1.912 0.709 -9.144 1.00 95.31 78 ILE A O 1
ATOM 596 N N . GLU A 1 79 ? -2.789 2.494 -10.172 1.00 93.50 79 GLU A N 1
ATOM 597 C CA . GLU A 1 79 ? -2.934 3.298 -8.955 1.00 93.50 79 GLU A CA 1
ATOM 598 C C . GLU A 1 79 ? -4.247 2.929 -8.252 1.00 93.50 79 GLU A C 1
ATOM 600 O O . GLU A 1 79 ? -5.311 2.953 -8.869 1.00 93.50 79 GLU A O 1
ATOM 605 N N . TYR A 1 80 ? -4.181 2.572 -6.968 1.00 93.56 80 TYR A N 1
ATOM 606 C CA . TYR A 1 80 ? -5.364 2.262 -6.151 1.00 93.56 80 TYR A CA 1
ATOM 607 C C . TYR A 1 80 ? -5.525 3.180 -4.938 1.00 93.56 80 TYR A C 1
ATOM 609 O O . TYR A 1 80 ? -6.596 3.205 -4.332 1.00 93.56 80 TYR A O 1
ATOM 617 N N . PHE A 1 81 ? -4.476 3.914 -4.556 1.00 93.25 81 PHE A N 1
ATOM 618 C CA . PHE A 1 81 ? -4.527 4.851 -3.442 1.00 93.25 81 PHE A CA 1
ATOM 619 C C . PHE A 1 81 ? -3.578 6.034 -3.655 1.00 93.25 81 PHE A C 1
ATOM 621 O O . PHE A 1 81 ? -2.391 5.851 -3.917 1.00 93.25 81 PHE A O 1
ATOM 628 N N . GLN A 1 82 ? -4.103 7.239 -3.442 1.00 91.31 82 GLN A N 1
ATOM 629 C CA . GLN A 1 82 ? -3.371 8.505 -3.397 1.00 91.31 82 GLN A CA 1
ATOM 630 C C . GLN A 1 82 ? -3.793 9.274 -2.138 1.00 91.31 82 GLN A C 1
ATOM 632 O O . GLN A 1 82 ? -4.927 9.122 -1.674 1.00 91.31 82 GLN A O 1
ATOM 637 N N . CYS A 1 83 ? -2.907 10.095 -1.568 1.00 91.00 83 CYS A N 1
ATOM 638 C CA . CYS A 1 83 ? -3.269 10.891 -0.397 1.00 91.00 83 CYS A CA 1
ATOM 639 C C . CYS A 1 83 ? -4.289 11.971 -0.772 1.00 91.00 83 CYS A C 1
ATOM 641 O O . CYS A 1 83 ? -4.056 12.779 -1.665 1.00 91.00 83 CYS A O 1
ATOM 643 N N . GLN A 1 84 ? -5.409 11.996 -0.049 1.00 85.62 84 GLN A N 1
ATOM 644 C CA . GLN A 1 84 ? -6.453 13.022 -0.179 1.00 85.62 84 GLN A CA 1
ATOM 645 C C . GLN A 1 84 ? -6.254 14.192 0.804 1.00 85.62 84 GLN A C 1
ATOM 647 O O . GLN A 1 84 ? -6.999 15.168 0.774 1.00 85.62 84 GLN A O 1
ATOM 652 N N . GLY A 1 85 ? -5.271 14.080 1.701 1.00 89.19 85 GLY A N 1
ATOM 653 C CA . GLY A 1 85 ? -4.958 15.042 2.750 1.00 89.19 85 GLY A CA 1
ATOM 654 C C . GLY A 1 85 ? -4.168 14.394 3.889 1.00 89.19 85 GLY A C 1
ATOM 655 O O . GLY A 1 85 ? -3.844 13.204 3.848 1.00 89.19 85 GLY A O 1
ATOM 656 N N . ASN A 1 86 ? -3.873 15.179 4.926 1.00 92.19 86 ASN A N 1
ATOM 657 C CA . ASN A 1 86 ? -3.238 14.682 6.149 1.00 92.19 86 ASN A CA 1
ATOM 658 C C . ASN A 1 86 ? -4.171 13.727 6.902 1.00 92.19 86 ASN A C 1
ATOM 660 O O . ASN A 1 86 ? -5.316 14.079 7.178 1.00 92.19 86 ASN A O 1
ATOM 664 N N . GLY A 1 87 ? -3.677 12.546 7.276 1.00 94.44 87 GLY A N 1
ATOM 665 C CA . GLY A 1 87 ? -4.466 11.572 8.032 1.00 94.44 87 GLY A CA 1
ATOM 666 C C . GLY A 1 87 ? -3.973 10.137 7.895 1.00 94.44 87 GLY A C 1
ATOM 667 O O . GLY A 1 87 ? -2.925 9.872 7.301 1.00 94.44 87 GLY A O 1
ATOM 668 N N . ARG A 1 88 ? -4.750 9.201 8.447 1.00 95.38 88 ARG A N 1
ATOM 669 C CA . ARG A 1 88 ? -4.511 7.759 8.337 1.00 95.38 88 ARG A CA 1
ATOM 670 C C . ARG A 1 88 ? -5.670 7.082 7.613 1.00 95.38 88 ARG A C 1
ATOM 672 O O . ARG A 1 88 ? -6.831 7.408 7.839 1.00 95.38 88 ARG A O 1
ATOM 679 N N . PHE A 1 89 ? -5.341 6.143 6.735 1.00 94.31 89 PHE A N 1
ATOM 680 C CA . PHE A 1 89 ? -6.270 5.535 5.784 1.00 94.31 89 PHE A CA 1
ATOM 681 C C . PHE A 1 89 ? -6.035 4.020 5.699 1.00 94.31 89 PHE A C 1
ATOM 683 O O . PHE A 1 89 ? -4.891 3.578 5.826 1.00 94.31 89 PHE A O 1
ATOM 690 N N . PRO A 1 90 ? -7.069 3.192 5.475 1.00 92.69 90 PRO A N 1
ATOM 691 C CA . PRO A 1 90 ? -6.890 1.749 5.349 1.00 92.69 90 PRO A CA 1
ATOM 692 C C . PRO A 1 90 ? -6.155 1.404 4.044 1.00 92.69 90 PRO A C 1
ATOM 694 O O . PRO A 1 90 ? -6.484 1.925 2.981 1.00 92.69 90 PRO A O 1
ATOM 697 N N . ASP A 1 91 ? -5.202 0.472 4.096 1.00 93.88 91 ASP A N 1
ATOM 698 C CA . ASP A 1 91 ? -4.664 -0.146 2.879 1.00 93.88 91 ASP A CA 1
ATOM 699 C C . ASP A 1 91 ? -5.539 -1.351 2.522 1.00 93.88 91 ASP A C 1
ATOM 701 O O . ASP A 1 91 ? -5.297 -2.446 3.023 1.00 93.88 91 ASP A O 1
ATOM 705 N N . LEU A 1 92 ? -6.574 -1.170 1.696 1.00 89.88 92 LEU A N 1
ATOM 706 C CA . LEU A 1 92 ? -7.556 -2.229 1.400 1.00 89.88 92 LEU A CA 1
ATOM 707 C C . LEU A 1 92 ? -6.899 -3.534 0.900 1.00 89.88 92 LEU A C 1
ATOM 709 O O . LEU A 1 92 ? -7.285 -4.622 1.320 1.00 89.88 92 LEU A O 1
ATOM 713 N N . HIS A 1 93 ? -5.816 -3.441 0.118 1.00 90.06 93 HIS A N 1
ATOM 714 C CA . HIS A 1 93 ? -5.088 -4.608 -0.398 1.00 90.06 93 HIS A CA 1
ATOM 715 C C . HIS A 1 93 ? -4.338 -5.411 0.680 1.00 90.06 93 HIS A C 1
ATOM 717 O O . HIS A 1 93 ? -4.079 -6.603 0.497 1.00 90.06 93 HIS A O 1
ATOM 723 N N . ASN A 1 94 ? -3.967 -4.792 1.807 1.00 92.12 94 ASN A N 1
ATOM 724 C CA . ASN A 1 94 ? -3.191 -5.444 2.870 1.00 92.12 94 ASN A CA 1
ATOM 725 C C . ASN A 1 94 ? -3.770 -5.253 4.280 1.00 92.12 94 ASN A C 1
ATOM 727 O O . ASN A 1 94 ? -3.124 -5.622 5.264 1.00 92.12 94 ASN A O 1
ATOM 731 N N . CYS A 1 95 ? -4.988 -4.737 4.412 1.00 91.56 95 CYS A N 1
ATOM 732 C CA . CYS A 1 95 ? -5.644 -4.471 5.691 1.00 91.56 95 CYS A CA 1
ATOM 733 C C . CYS A 1 95 ? -5.777 -5.755 6.535 1.00 91.56 95 CYS A C 1
ATOM 735 O O . CYS A 1 95 ? -5.628 -5.729 7.759 1.00 91.56 95 CYS A O 1
ATOM 737 N N . ALA A 1 96 ? -5.912 -6.920 5.886 1.00 92.81 96 ALA A N 1
ATOM 738 C CA . ALA A 1 96 ? -5.915 -8.222 6.549 1.00 92.81 96 ALA A CA 1
ATOM 739 C C . ALA A 1 96 ? -4.589 -8.545 7.272 1.00 92.81 96 ALA A C 1
ATOM 741 O O . ALA A 1 96 ? -4.608 -9.299 8.245 1.00 92.81 96 ALA A O 1
ATOM 742 N N . ARG A 1 97 ? -3.474 -7.945 6.821 1.00 94.12 97 ARG A N 1
ATOM 743 C CA . ARG A 1 97 ? -2.121 -7.984 7.411 1.00 94.12 97 ARG A CA 1
ATOM 744 C C . ARG A 1 97 ? -1.854 -6.813 8.374 1.00 94.12 97 ARG A C 1
ATOM 746 O O . ARG A 1 97 ? -0.703 -6.563 8.717 1.00 94.12 97 ARG A O 1
ATOM 753 N N . GLY A 1 98 ? -2.884 -6.055 8.754 1.00 94.88 98 GLY A N 1
ATOM 754 C CA . GLY A 1 98 ? -2.752 -4.890 9.631 1.00 94.88 98 GLY A CA 1
ATOM 755 C C . GLY A 1 98 ? -2.104 -3.668 8.974 1.00 94.88 98 GLY A C 1
ATOM 756 O O . GLY A 1 98 ? -1.637 -2.779 9.683 1.00 94.88 98 GLY A O 1
ATOM 757 N N . LYS A 1 99 ? -2.037 -3.605 7.638 1.00 95.44 99 LYS A N 1
ATOM 758 C CA . LYS A 1 99 ? -1.498 -2.438 6.929 1.00 95.44 99 LYS A CA 1
ATOM 759 C C . LYS A 1 99 ? -2.471 -1.265 6.919 1.00 95.44 99 LYS A C 1
ATOM 761 O O . LYS A 1 99 ? -3.675 -1.437 6.734 1.00 95.44 99 LYS A O 1
ATOM 766 N N . TYR A 1 100 ? -1.906 -0.072 7.044 1.00 95.81 100 TYR A N 1
ATOM 767 C CA . TYR A 1 100 ? -2.582 1.195 6.802 1.00 95.81 100 TYR A CA 1
ATOM 768 C C . TYR A 1 100 ? -1.588 2.219 6.252 1.00 95.81 100 TYR A C 1
ATOM 770 O O . TYR A 1 100 ? -0.369 2.022 6.320 1.00 95.81 100 TYR A O 1
ATOM 778 N N . PHE A 1 101 ? -2.107 3.302 5.694 1.00 96.00 101 PHE A N 1
ATOM 779 C CA . PHE A 1 101 ? -1.328 4.427 5.208 1.00 96.00 101 PHE A CA 1
ATOM 780 C C . PHE A 1 101 ? -1.422 5.607 6.165 1.00 96.00 101 PHE A C 1
ATOM 782 O O . PHE A 1 101 ? -2.475 5.875 6.734 1.00 96.00 101 PHE A O 1
ATOM 789 N N . GLU A 1 102 ? -0.318 6.323 6.315 1.00 96.00 102 GLU A N 1
ATOM 790 C CA . GLU A 1 102 ? -0.244 7.641 6.930 1.00 96.00 102 GLU A CA 1
ATOM 791 C C . GLU A 1 102 ? 0.194 8.627 5.843 1.00 96.00 102 GLU A C 1
ATOM 793 O O . GLU A 1 102 ? 1.228 8.434 5.200 1.00 96.00 102 GLU A O 1
ATOM 798 N N . CYS A 1 103 ? -0.627 9.645 5.607 1.00 94.38 103 CYS A N 1
ATOM 799 C CA . CYS A 1 103 ? -0.416 10.662 4.587 1.00 94.38 103 CYS A CA 1
ATOM 800 C C . CYS A 1 103 ? 0.021 11.973 5.229 1.00 94.38 103 CYS A C 1
ATOM 802 O O . CYS A 1 103 ? -0.619 12.443 6.173 1.00 94.38 103 CYS A O 1
ATOM 804 N N . ILE A 1 104 ? 1.094 12.562 4.693 1.00 91.44 104 ILE A N 1
ATOM 805 C CA . ILE A 1 104 ? 1.639 13.837 5.165 1.00 91.44 104 ILE A CA 1
ATOM 806 C C . ILE A 1 104 ? 1.895 14.779 3.981 1.00 91.44 104 ILE A C 1
ATOM 808 O O . ILE A 1 104 ? 2.707 14.495 3.103 1.00 91.44 104 ILE A O 1
ATOM 812 N N . HIS A 1 105 ? 1.213 15.917 3.976 1.00 89.31 105 HIS A N 1
ATOM 813 C CA . HIS A 1 105 ? 1.428 17.072 3.117 1.00 89.31 105 HIS A CA 1
ATOM 814 C C . HIS A 1 105 ? 2.156 18.130 3.951 1.00 89.31 105 HIS A C 1
ATOM 816 O O . HIS A 1 105 ? 1.625 18.615 4.952 1.00 89.31 105 HIS A O 1
ATOM 822 N N . TYR A 1 106 ? 3.386 18.449 3.551 1.00 82.62 106 TYR A N 1
ATOM 823 C CA . TYR A 1 106 ? 4.235 19.433 4.231 1.00 82.62 106 TYR A CA 1
ATOM 824 C C . TYR A 1 106 ? 4.007 20.862 3.723 1.00 82.62 106 TYR A C 1
ATOM 826 O O . TYR A 1 106 ? 4.246 21.819 4.458 1.00 82.62 106 TYR A O 1
ATOM 834 N N . ASP A 1 107 ? 3.509 20.994 2.492 1.00 77.00 107 ASP A N 1
ATOM 835 C CA . ASP A 1 107 ? 3.449 22.256 1.766 1.00 77.00 107 ASP A CA 1
ATOM 836 C C . ASP A 1 107 ? 1.998 22.708 1.565 1.00 77.00 107 ASP A C 1
ATOM 838 O O . ASP A 1 107 ? 1.188 21.991 0.976 1.00 77.00 107 ASP A O 1
ATOM 842 N N . ASN A 1 108 ? 1.688 23.940 1.975 1.00 72.62 108 ASN A N 1
ATOM 843 C CA . ASN A 1 108 ? 0.417 24.599 1.643 1.00 72.62 108 ASN A CA 1
ATOM 844 C C . ASN A 1 108 ? 0.403 25.175 0.207 1.00 72.62 108 ASN A C 1
ATOM 846 O O . ASN A 1 108 ? -0.631 25.649 -0.250 1.00 72.62 108 ASN A O 1
ATOM 850 N N . ASP A 1 109 ? 1.548 25.147 -0.485 1.00 74.31 109 ASP A N 1
ATOM 851 C CA . ASP A 1 109 ? 1.772 25.699 -1.833 1.00 74.31 109 ASP A CA 1
ATOM 852 C C . ASP A 1 109 ? 1.430 24.702 -2.963 1.00 74.31 109 ASP A C 1
ATOM 854 O O . ASP A 1 109 ? 1.514 25.015 -4.145 1.00 74.31 109 ASP A O 1
ATOM 858 N N . GLY A 1 110 ? 1.057 23.463 -2.620 1.00 67.31 110 GLY A N 1
ATOM 859 C CA . GLY A 1 110 ? 0.685 22.439 -3.605 1.00 67.31 110 GLY A CA 1
ATOM 860 C C . GLY A 1 110 ? 1.852 21.872 -4.427 1.00 67.31 110 GLY A C 1
ATOM 861 O O . GLY A 1 110 ? 1.614 21.087 -5.341 1.00 67.31 110 GLY A O 1
ATOM 862 N N . SER A 1 111 ? 3.102 22.200 -4.079 1.00 76.81 111 SER A N 1
ATOM 863 C CA . SER A 1 111 ? 4.346 21.659 -4.661 1.00 76.81 111 SER A CA 1
ATOM 864 C C . SER A 1 111 ? 4.414 20.129 -4.663 1.00 76.81 111 SER A C 1
ATOM 866 O O . SER A 1 111 ? 4.997 19.537 -5.572 1.00 76.81 111 SER A O 1
ATOM 868 N N . ASN A 1 112 ? 3.784 19.480 -3.681 1.00 77.88 112 ASN A N 1
ATOM 869 C CA . ASN A 1 112 ? 3.485 18.053 -3.712 1.00 77.88 112 ASN A CA 1
ATOM 870 C C . ASN A 1 112 ? 1.971 17.816 -3.523 1.00 77.88 112 ASN A C 1
ATOM 872 O O . ASN A 1 112 ? 1.513 17.649 -2.386 1.00 77.88 112 ASN A O 1
ATOM 876 N N . PRO A 1 113 ? 1.181 17.761 -4.614 1.00 74.81 113 PRO A N 1
ATOM 877 C CA . PRO A 1 113 ? -0.267 17.584 -4.522 1.00 74.81 113 PRO A CA 1
ATOM 878 C C . PRO A 1 113 ? -0.660 16.170 -4.061 1.00 74.81 113 PRO A C 1
ATOM 880 O O . PRO A 1 113 ? -1.750 15.988 -3.533 1.00 74.81 113 PRO A O 1
ATOM 883 N N . TYR A 1 114 ? 0.238 15.187 -4.198 1.00 80.25 114 TYR A N 1
ATOM 884 C CA . TYR A 1 114 ? 0.007 13.782 -3.838 1.00 80.25 114 TYR A CA 1
ATOM 885 C C . TYR A 1 114 ? 0.443 13.425 -2.408 1.00 80.25 114 TYR A C 1
ATOM 887 O O . TYR A 1 114 ? 0.282 12.279 -1.988 1.00 80.25 114 TYR A O 1
ATOM 895 N N . GLY A 1 115 ? 1.024 14.378 -1.669 1.00 87.12 115 GLY A N 1
ATOM 896 C CA . GLY A 1 115 ? 1.543 14.163 -0.318 1.00 87.12 115 GLY A CA 1
ATOM 897 C C . GLY A 1 115 ? 2.665 13.117 -0.242 1.00 87.12 115 GLY A C 1
ATOM 898 O O . GLY A 1 115 ? 3.254 12.691 -1.239 1.00 87.12 115 GLY A O 1
ATOM 899 N N . VAL A 1 116 ? 3.009 12.711 0.978 1.00 89.75 116 VAL A N 1
ATOM 900 C CA . VAL A 1 116 ? 3.947 11.619 1.254 1.00 89.75 116 VAL A CA 1
ATOM 901 C C . VAL A 1 116 ? 3.177 10.446 1.847 1.00 89.75 116 VAL A C 1
ATOM 903 O O . VAL A 1 116 ? 2.633 10.543 2.944 1.00 89.75 116 VAL A O 1
ATOM 906 N N . LEU A 1 117 ? 3.153 9.335 1.104 1.00 93.12 117 LEU A N 1
ATOM 907 C CA . LEU A 1 117 ? 2.429 8.113 1.445 1.00 93.12 117 LEU A CA 1
ATOM 908 C C . LEU A 1 117 ? 3.313 7.124 2.223 1.00 93.12 117 LEU A C 1
ATOM 910 O O . LEU A 1 117 ? 4.136 6.404 1.643 1.00 93.12 117 LEU A O 1
ATOM 914 N N . LEU A 1 118 ? 3.125 7.053 3.540 1.00 94.00 118 LEU A N 1
ATOM 915 C CA . LEU A 1 118 ? 3.872 6.166 4.431 1.00 94.00 118 LEU A CA 1
ATOM 916 C C . LEU A 1 118 ? 3.063 4.899 4.740 1.00 94.00 118 LEU A C 1
ATOM 918 O O . LEU A 1 118 ? 2.008 4.964 5.362 1.00 94.00 118 LEU A O 1
ATOM 922 N N . SER A 1 119 ? 3.566 3.721 4.357 1.00 95.69 119 SER A N 1
ATOM 923 C CA . SER A 1 119 ? 2.980 2.448 4.804 1.00 95.69 119 SER A CA 1
ATOM 924 C C . SER A 1 119 ? 3.364 2.165 6.254 1.00 95.69 119 SER A C 1
ATOM 926 O O . SER A 1 119 ? 4.546 2.123 6.605 1.00 95.69 119 SER A O 1
ATOM 928 N N . ARG A 1 120 ? 2.356 1.926 7.090 1.00 97.06 120 ARG A N 1
ATOM 929 C CA . ARG A 1 120 ? 2.480 1.567 8.502 1.00 97.06 120 ARG A CA 1
ATOM 930 C C . ARG A 1 120 ? 1.905 0.172 8.748 1.00 97.06 120 ARG A C 1
ATOM 932 O O . ARG A 1 120 ? 1.146 -0.360 7.938 1.00 97.06 120 ARG A O 1
ATOM 939 N N . ASN A 1 121 ? 2.302 -0.430 9.866 1.00 97.19 121 ASN A N 1
ATOM 940 C CA . ASN A 1 121 ? 1.778 -1.708 10.342 1.00 97.19 121 ASN A CA 1
ATOM 941 C C . ASN A 1 121 ? 1.094 -1.477 11.688 1.00 97.19 121 ASN A C 1
ATOM 943 O O . ASN A 1 121 ? 1.665 -0.815 12.555 1.00 97.19 121 ASN A O 1
ATOM 947 N N . CYS A 1 122 ? -0.066 -2.085 11.894 1.00 97.50 122 CYS A N 1
ATOM 948 C CA . CYS A 1 122 ? -0.601 -2.283 13.228 1.00 97.50 122 CYS A CA 1
ATOM 949 C C . CYS A 1 122 ? 0.245 -3.296 14.026 1.00 97.50 122 CYS A C 1
ATOM 951 O O . CYS A 1 122 ? 0.863 -4.184 13.431 1.00 97.50 122 CYS A O 1
ATOM 953 N N . PRO A 1 123 ? 0.293 -3.191 15.368 1.00 97.25 123 PRO A N 1
ATOM 954 C CA . PRO A 1 123 ? 0.980 -4.171 16.204 1.00 97.25 123 PRO A CA 1
ATOM 955 C C . PRO A 1 123 ? 0.351 -5.568 16.116 1.00 97.25 123 PRO A C 1
ATOM 957 O O . PRO A 1 123 ? -0.871 -5.710 16.047 1.00 97.25 123 PRO A O 1
ATOM 960 N N . ALA A 1 124 ? 1.192 -6.603 16.205 1.00 94.75 124 ALA A N 1
ATOM 961 C CA . ALA A 1 124 ? 0.788 -8.011 16.213 1.00 94.75 124 ALA A CA 1
ATOM 962 C C . ALA A 1 124 ? -0.165 -8.376 15.051 1.00 94.75 124 ALA A C 1
ATOM 964 O O . ALA A 1 124 ? 0.230 -8.310 13.890 1.00 94.75 124 ALA A O 1
ATOM 965 N N . THR A 1 125 ? -1.395 -8.793 15.358 1.00 92.50 125 THR A N 1
ATOM 966 C CA . THR A 1 125 ? -2.435 -9.200 14.393 1.00 92.50 125 THR A CA 1
ATOM 967 C C . THR A 1 125 ? -3.613 -8.218 14.333 1.00 92.50 125 THR A C 1
ATOM 969 O O . THR A 1 125 ? -4.662 -8.543 13.770 1.00 92.50 125 THR A O 1
ATOM 972 N N . LEU A 1 126 ? -3.457 -7.025 14.920 1.00 96.25 126 LEU A N 1
ATOM 973 C CA . LEU A 1 126 ? -4.473 -5.973 14.901 1.00 96.25 126 LEU A CA 1
ATOM 974 C C . LEU A 1 126 ? -4.648 -5.397 13.488 1.00 96.25 126 LEU A C 1
ATOM 976 O O . LEU A 1 126 ? -3.756 -5.479 12.640 1.00 96.25 126 LEU A O 1
ATOM 980 N N . ARG A 1 127 ? -5.805 -4.786 13.235 1.00 96.25 127 ARG A N 1
ATOM 981 C CA . ARG A 1 127 ? -6.157 -4.142 11.962 1.00 96.25 127 ARG A CA 1
ATOM 982 C C . ARG A 1 127 ? -6.507 -2.681 12.189 1.00 96.25 127 ARG A C 1
ATOM 984 O O . ARG A 1 127 ? -6.976 -2.321 13.261 1.00 96.25 127 ARG A O 1
ATOM 991 N N . PHE A 1 128 ? -6.279 -1.836 11.190 1.00 96.44 128 PHE A N 1
ATOM 992 C CA . PHE A 1 128 ? -6.592 -0.416 11.306 1.00 96.44 128 PHE A CA 1
ATOM 993 C C . PHE A 1 128 ? -8.104 -0.187 11.204 1.00 96.44 128 PHE A C 1
ATOM 995 O O . PHE A 1 128 ? -8.718 -0.480 10.179 1.00 96.44 128 PHE A O 1
ATOM 1002 N N . ASN A 1 129 ? -8.695 0.320 12.282 1.00 94.94 129 ASN A N 1
ATOM 1003 C CA . ASN A 1 129 ? -10.098 0.675 12.382 1.00 94.94 129 ASN A CA 1
ATOM 1004 C C . ASN A 1 129 ? -10.282 2.145 11.981 1.00 94.94 129 ASN A C 1
ATOM 1006 O O . ASN A 1 129 ? -9.901 3.061 12.711 1.00 94.94 129 ASN A O 1
ATOM 1010 N N . VAL A 1 130 ? -10.905 2.362 10.823 1.00 92.94 130 VAL A N 1
ATOM 1011 C CA . VAL A 1 130 ? -11.149 3.702 10.266 1.00 92.94 130 VAL A CA 1
ATOM 1012 C C . VAL A 1 130 ? -12.103 4.548 11.114 1.00 92.94 130 VAL A C 1
ATOM 1014 O O . VAL A 1 130 ? -12.059 5.769 11.035 1.00 92.94 130 VAL A O 1
ATOM 1017 N N . PHE A 1 131 ? -12.954 3.919 11.932 1.00 93.25 131 PHE A N 1
ATOM 1018 C CA . PHE A 1 131 ? -13.934 4.618 12.766 1.00 93.25 131 PHE A CA 1
ATOM 1019 C C . PHE A 1 131 ? -13.335 5.143 14.076 1.00 93.25 131 PHE A C 1
ATOM 1021 O O . PHE A 1 131 ? -13.873 6.082 14.657 1.00 93.25 131 PHE A O 1
ATOM 1028 N N . THR A 1 132 ? -12.234 4.548 14.549 1.00 95.19 132 THR A N 1
ATOM 1029 C CA . THR A 1 132 ? -11.540 4.942 15.792 1.00 95.19 132 THR A CA 1
ATOM 1030 C C . THR A 1 132 ? -10.151 5.542 15.551 1.00 95.19 132 THR A C 1
ATOM 1032 O O . THR A 1 132 ? -9.495 5.954 16.511 1.00 95.19 132 THR A O 1
ATOM 1035 N N . ASP A 1 133 ? -9.712 5.593 14.285 1.00 94.94 133 ASP A N 1
ATOM 1036 C CA . ASP A 1 133 ? -8.386 6.038 13.829 1.00 94.94 133 ASP A CA 1
ATOM 1037 C C . ASP A 1 133 ? -7.224 5.315 14.550 1.00 94.94 133 ASP A C 1
ATOM 1039 O O . ASP A 1 133 ? -6.186 5.889 14.897 1.00 94.94 133 ASP A O 1
ATOM 1043 N N . GLN A 1 134 ? -7.426 4.028 14.852 1.00 95.75 134 GLN A N 1
ATOM 1044 C CA . GLN A 1 134 ? -6.548 3.225 15.708 1.00 95.75 134 GLN A CA 1
ATOM 1045 C C . GLN A 1 134 ? -6.466 1.766 15.254 1.00 95.75 134 GLN A C 1
ATOM 1047 O O . GLN A 1 134 ? -7.300 1.266 14.506 1.00 95.75 134 GLN A O 1
ATOM 1052 N N . CYS A 1 135 ? -5.437 1.063 15.722 1.00 97.00 135 CYS A N 1
ATOM 1053 C CA . CYS A 1 135 ? -5.311 -0.377 15.532 1.00 97.00 135 CYS A CA 1
ATOM 1054 C C . CYS A 1 135 ? -6.177 -1.124 16.550 1.00 97.00 135 CYS A C 1
ATOM 1056 O O . CYS A 1 135 ? -6.041 -0.917 17.753 1.00 97.00 135 CYS A O 1
ATOM 1058 N N . ASP A 1 136 ? -7.034 -2.007 16.056 1.00 96.94 136 ASP A N 1
ATOM 1059 C CA . ASP A 1 136 ? -8.100 -2.671 16.800 1.00 96.94 136 ASP A CA 1
ATOM 1060 C C . ASP A 1 136 ? -8.124 -4.175 16.471 1.00 96.94 136 ASP A C 1
ATOM 1062 O O . ASP A 1 136 ? -7.456 -4.650 15.544 1.00 96.94 136 ASP A O 1
ATOM 1066 N N . TYR A 1 137 ? -8.888 -4.955 17.228 1.00 95.69 137 TYR A N 1
ATOM 1067 C CA . TYR A 1 137 ? -9.082 -6.372 16.955 1.00 95.69 137 TYR A CA 1
ATOM 1068 C C . TYR A 1 137 ? -9.752 -6.580 15.594 1.00 95.69 137 TYR A C 1
ATOM 1070 O O . TYR A 1 137 ? -10.646 -5.839 15.192 1.00 95.69 137 TYR A O 1
ATOM 1078 N N . SER A 1 138 ? -9.369 -7.650 14.895 1.00 93.94 138 SER A N 1
ATOM 1079 C CA . SER A 1 138 ? -9.893 -7.973 13.562 1.00 93.94 138 SER A CA 1
ATOM 1080 C C . SER A 1 138 ? -11.416 -8.161 13.506 1.00 93.94 138 SER A C 1
ATOM 1082 O O . SER A 1 138 ? -11.989 -8.003 12.434 1.00 93.94 138 SER A O 1
ATOM 1084 N N . ALA A 1 139 ? -12.067 -8.453 14.637 1.00 93.88 139 ALA A N 1
ATOM 1085 C CA . ALA A 1 139 ? -13.525 -8.522 14.762 1.00 93.88 139 ALA A CA 1
ATOM 1086 C C . ALA A 1 139 ? -14.220 -7.149 14.637 1.00 93.88 139 ALA A C 1
ATOM 1088 O O . ALA A 1 139 ? -15.362 -7.085 14.190 1.00 93.88 139 ALA A O 1
ATOM 1089 N N . ASN A 1 140 ? -13.524 -6.061 14.983 1.00 93.81 140 ASN A N 1
ATOM 1090 C CA . ASN A 1 140 ? -14.040 -4.689 14.941 1.00 93.81 140 ASN A CA 1
ATOM 1091 C C . ASN A 1 140 ? -13.769 -3.994 13.592 1.00 93.81 140 ASN A C 1
ATOM 1093 O O . ASN A 1 140 ? -14.212 -2.867 13.379 1.00 93.81 140 ASN A O 1
ATOM 1097 N N . VAL A 1 141 ? -13.045 -4.650 12.673 1.00 93.44 141 VAL A N 1
ATOM 1098 C CA . VAL A 1 141 ? -12.587 -4.063 11.404 1.00 93.44 141 VAL A CA 1
ATOM 1099 C C . VAL A 1 141 ? -13.087 -4.874 10.214 1.00 93.44 141 VAL A C 1
ATOM 1101 O O . VAL A 1 141 ? -12.584 -5.963 9.927 1.00 93.44 141 VAL A O 1
ATOM 1104 N N . GLN A 1 142 ? -14.040 -4.299 9.478 1.00 84.50 142 GLN A N 1
ATOM 1105 C CA . GLN A 1 142 ? -14.469 -4.827 8.185 1.00 84.50 142 GLN A CA 1
ATOM 1106 C C . GLN A 1 142 ? -13.398 -4.529 7.136 1.00 84.50 142 GLN A C 1
ATOM 1108 O O . GLN A 1 142 ? -13.132 -3.378 6.802 1.00 84.50 142 GLN A O 1
ATOM 1113 N N . CYS A 1 143 ? -12.759 -5.594 6.664 1.00 82.19 143 CYS A N 1
ATOM 1114 C CA . CYS A 1 143 ? -11.696 -5.555 5.672 1.00 82.19 143 CYS A CA 1
ATOM 1115 C C . CYS A 1 143 ? -12.267 -6.102 4.361 1.00 82.19 143 CYS A C 1
ATOM 1117 O O . CYS A 1 143 ? -12.366 -7.322 4.208 1.00 82.19 143 CYS A O 1
ATOM 1119 N N . ILE A 1 144 ? -12.713 -5.191 3.496 1.00 69.94 144 ILE A N 1
ATOM 1120 C CA . ILE A 1 144 ? -13.401 -5.443 2.219 1.00 69.94 144 ILE A CA 1
ATOM 1121 C C . ILE A 1 144 ? -12.635 -4.811 1.060 1.00 69.94 144 ILE A C 1
ATOM 1123 O O . ILE A 1 144 ? -12.025 -3.743 1.292 1.00 69.94 144 ILE A O 1
#

Foldseek 3Di:
DDDDDDDDDDDDDDDDDDDDPDVVVVVVVVVVVVLVVCPQVVVAAAPPPWDKDWDDPDSDIHIFTDEDPQFDDRRSPDGRDFDPAAAKAFPLVCQQQQKIWGFADPDPPCPPVRGDTDIDGAPDRFGQDPVVSHTHHPVNDDRD

Organism: NCBI:txid392030

pLDDT: mean 77.26, std 22.09, range [22.64, 97.5]

InterPro domains:
  IPR000742 EGF-like domain [PS00022] (65-76)
  IPR000742 EGF-like domain [PS01186] (65-76)
  IPR000742 EGF-like domain [PS50026] (37-77)
  IPR000742 EGF-like domain [SM00181] (40-77)
  IPR002557 Chitin binding domain [PF01607] (83-143)
  IPR002557 Chitin binding domain [PS50940] (80-144)
  IPR036508 Chitin binding domain superfamily [SSF57625] (81-143)

Radius of gyration: 24.95 Å; chains: 1; bounding box: 67×61×41 Å